Protein AF-A0A9E7HL28-F1 (afdb_monomer_lite)

Structure (mmCIF, N/CA/C/O backbone):
data_AF-A0A9E7HL28-F1
#
_entry.id   AF-A0A9E7HL28-F1
#
loop_
_atom_site.group_PDB
_atom_site.id
_atom_site.type_symbol
_atom_site.label_atom_id
_atom_site.label_alt_id
_atom_site.label_comp_id
_atom_site.label_asym_id
_atom_site.label_entity_id
_atom_site.label_seq_id
_atom_site.pdbx_PDB_ins_code
_atom_site.Cartn_x
_atom_site.Cartn_y
_atom_site.Cartn_z
_atom_site.occupancy
_atom_site.B_iso_or_equiv
_atom_site.auth_seq_id
_atom_site.auth_comp_id
_atom_site.auth_asym_id
_atom_site.auth_atom_id
_atom_site.pdbx_PDB_model_num
ATOM 1 N N . MET A 1 1 ? -55.003 10.199 4.125 1.00 39.66 1 MET A N 1
ATOM 2 C CA . MET A 1 1 ? -54.406 8.952 3.603 1.00 39.66 1 MET A CA 1
ATOM 3 C C . MET A 1 1 ? -52.916 9.010 3.860 1.00 39.66 1 MET A C 1
ATOM 5 O O . MET A 1 1 ? -52.289 10.013 3.551 1.00 39.66 1 MET A O 1
ATOM 9 N N . HIS A 1 2 ? -52.415 7.996 4.549 1.00 37.72 2 HIS A N 1
ATOM 10 C CA . HIS A 1 2 ? -51.058 7.877 5.062 1.00 37.72 2 HIS A CA 1
ATOM 11 C C . HIS A 1 2 ? -50.184 7.180 4.015 1.00 37.72 2 HIS A C 1
ATOM 13 O O . HIS A 1 2 ? -50.583 6.134 3.517 1.00 37.72 2 HIS A O 1
ATOM 19 N N . LEU A 1 3 ? -49.007 7.727 3.712 1.00 37.22 3 LEU A N 1
ATOM 20 C CA . LEU A 1 3 ? -47.888 6.947 3.184 1.00 37.22 3 LEU A CA 1
ATOM 21 C C . LEU A 1 3 ? -46.593 7.541 3.737 1.00 37.22 3 LEU A C 1
ATOM 23 O O . LEU A 1 3 ? -45.997 8.454 3.172 1.00 37.22 3 LEU A O 1
ATOM 27 N N . GLY A 1 4 ? -46.209 7.040 4.909 1.00 40.62 4 GLY A N 1
ATOM 28 C CA . GLY A 1 4 ? -44.834 7.116 5.366 1.00 40.62 4 GLY A CA 1
ATOM 29 C C . GLY A 1 4 ? -43.994 6.119 4.574 1.00 40.62 4 GLY A C 1
ATOM 30 O O . GLY A 1 4 ? -44.352 4.949 4.470 1.00 40.62 4 GLY A O 1
ATOM 31 N N . LEU A 1 5 ? -42.863 6.579 4.050 1.00 40.66 5 LEU A N 1
ATOM 32 C CA . LEU A 1 5 ? -41.719 5.714 3.805 1.00 40.66 5 LEU A CA 1
ATOM 33 C C . LEU A 1 5 ? -40.740 5.977 4.941 1.00 40.66 5 LEU A C 1
ATOM 35 O O . LEU A 1 5 ? -40.030 6.980 4.966 1.00 40.66 5 LEU A O 1
ATOM 39 N N . ALA A 1 6 ? -40.767 5.079 5.922 1.00 41.81 6 ALA A N 1
ATOM 40 C CA . ALA A 1 6 ? -39.678 4.930 6.863 1.00 41.81 6 ALA A CA 1
ATOM 41 C C . ALA A 1 6 ? -38.421 4.581 6.054 1.00 41.81 6 ALA A C 1
ATOM 43 O O . ALA A 1 6 ? -38.339 3.505 5.462 1.00 41.81 6 ALA A O 1
ATOM 44 N N . SER A 1 7 ? -37.457 5.501 6.006 1.00 49.53 7 SER A N 1
ATOM 45 C CA . SER A 1 7 ? -36.097 5.164 5.598 1.00 49.53 7 SER A CA 1
ATOM 46 C C . SER A 1 7 ? -35.522 4.280 6.698 1.00 49.53 7 SER A C 1
ATOM 48 O O . SER A 1 7 ? -35.176 4.754 7.783 1.00 49.53 7 SER A O 1
ATOM 50 N N . GLN A 1 8 ? -35.523 2.970 6.458 1.00 45.12 8 GLN A N 1
ATOM 51 C CA . GLN A 1 8 ? -34.823 2.026 7.309 1.00 45.12 8 GLN A CA 1
ATOM 52 C C . GLN A 1 8 ? -33.324 2.348 7.288 1.00 45.12 8 GLN A C 1
ATOM 54 O O . GLN A 1 8 ? -32.663 2.181 6.271 1.00 45.12 8 GLN A O 1
ATOM 59 N N . GLY A 1 9 ? -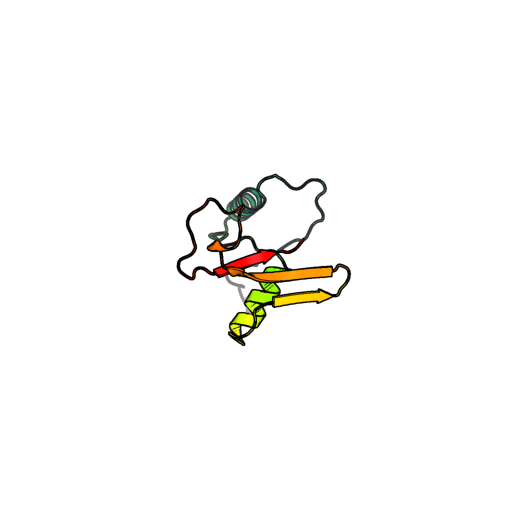32.802 2.799 8.429 1.00 51.53 9 GLY A N 1
ATOM 60 C CA . GLY A 1 9 ? -31.619 2.208 9.067 1.00 51.53 9 GLY A CA 1
ATOM 61 C C . GLY A 1 9 ? -30.310 2.086 8.278 1.00 51.53 9 GLY A C 1
ATOM 62 O O . GLY A 1 9 ? -29.476 1.276 8.663 1.00 51.53 9 GLY A O 1
ATOM 63 N N . GLY A 1 10 ? -30.091 2.845 7.205 1.00 51.06 10 GLY A N 1
ATOM 64 C CA . GLY A 1 10 ? -28.805 2.870 6.508 1.00 51.06 10 GLY A CA 1
ATOM 65 C C . GLY A 1 10 ? -27.825 3.814 7.201 1.00 51.06 10 GLY A C 1
ATOM 66 O O . GLY A 1 10 ? -27.916 5.030 7.017 1.00 51.06 10 GLY A O 1
ATOM 67 N N . SER A 1 11 ? -26.885 3.282 7.985 1.00 58.28 11 SER A N 1
ATOM 68 C CA . SER A 1 11 ? -25.771 4.055 8.549 1.00 58.28 11 SER A CA 1
ATOM 69 C C . SER A 1 11 ? -25.000 4.739 7.416 1.00 58.28 11 SER A C 1
ATOM 71 O O . SER A 1 11 ? -24.221 4.114 6.702 1.00 58.28 11 SER A O 1
ATOM 73 N N . THR A 1 12 ? -25.241 6.032 7.202 1.00 54.41 12 THR A N 1
ATOM 74 C CA . THR A 1 12 ? -24.507 6.807 6.197 1.00 54.41 12 THR A CA 1
ATOM 75 C C . THR A 1 12 ? -23.121 7.113 6.754 1.00 54.41 12 THR A C 1
ATOM 77 O O . THR A 1 12 ? -22.997 7.886 7.705 1.00 54.41 12 THR A O 1
ATOM 80 N N . LEU A 1 13 ? -22.068 6.533 6.168 1.00 62.56 13 LEU A N 1
ATOM 81 C CA . LEU A 1 13 ? -20.691 6.887 6.510 1.00 62.56 13 LEU A CA 1
ATOM 82 C C . LEU A 1 13 ? -20.399 8.306 6.004 1.00 62.56 13 LEU A C 1
ATOM 84 O O . LEU A 1 13 ? -20.147 8.529 4.820 1.00 62.56 13 LEU A O 1
ATOM 88 N N . LYS A 1 14 ? -20.442 9.288 6.905 1.00 63.03 14 LYS A N 1
ATOM 89 C CA . LYS A 1 14 ? -20.085 10.674 6.592 1.00 63.03 14 LYS A CA 1
ATOM 90 C C . LYS A 1 14 ? -18.603 10.903 6.884 1.00 63.03 14 LYS A C 1
ATOM 92 O O . LYS A 1 14 ? -18.232 11.187 8.018 1.00 63.03 14 LYS A O 1
ATOM 97 N N . ILE A 1 15 ? -17.761 10.820 5.856 1.00 70.56 15 ILE A N 1
ATOM 98 C CA . ILE A 1 15 ? -16.336 11.164 5.966 1.00 70.56 15 ILE A CA 1
ATOM 99 C C . ILE A 1 15 ? -16.203 12.692 5.926 1.00 70.56 15 ILE A C 1
ATOM 101 O O . ILE A 1 15 ? -16.504 13.320 4.911 1.00 70.56 15 ILE A O 1
ATOM 105 N N . ARG A 1 16 ? -15.774 13.310 7.033 1.00 68.62 16 ARG A N 1
ATOM 106 C CA . ARG A 1 16 ? -15.351 14.720 7.055 1.00 68.62 16 ARG A CA 1
ATOM 107 C C . ARG A 1 16 ? -13.836 14.775 6.901 1.00 68.62 16 ARG A C 1
ATOM 109 O O . ARG A 1 16 ? -13.125 14.204 7.719 1.00 68.62 16 ARG A O 1
ATOM 116 N N . ILE A 1 17 ? -13.360 15.477 5.878 1.00 69.25 17 ILE A N 1
ATOM 117 C CA . ILE A 1 17 ? -11.938 15.784 5.718 1.00 69.25 17 ILE A CA 1
ATOM 118 C C . ILE A 1 17 ? -11.687 17.116 6.423 1.00 69.25 17 ILE A C 1
ATOM 120 O O . ILE A 1 17 ? -12.266 18.136 6.051 1.00 69.25 17 ILE A O 1
ATOM 124 N N . SER A 1 18 ? -10.860 17.092 7.461 1.00 69.69 18 SER A N 1
ATOM 125 C CA . SER A 1 18 ? -10.393 18.274 8.184 1.00 69.69 18 SER A CA 1
ATOM 126 C C . SER A 1 18 ? -8.875 18.331 8.116 1.00 69.69 18 SER A C 1
ATOM 128 O O . SER A 1 18 ? -8.214 17.304 8.252 1.00 69.69 18 SER A O 1
ATOM 130 N N . TYR A 1 19 ? -8.332 19.529 7.924 1.00 75.44 19 TYR A N 1
ATOM 131 C CA . TYR A 1 19 ? -6.903 19.762 8.073 1.00 75.44 19 TYR A CA 1
ATOM 132 C C . TYR A 1 19 ? -6.536 19.692 9.562 1.00 75.44 19 TYR A C 1
ATOM 134 O O . TYR A 1 19 ? -7.239 20.264 10.397 1.00 75.44 19 TYR A O 1
ATOM 142 N N . VAL A 1 20 ? -5.476 18.954 9.885 1.00 74.31 20 VAL A N 1
ATOM 143 C CA . VAL A 1 20 ? -4.981 18.771 11.252 1.00 74.31 20 VAL A CA 1
ATOM 144 C C . VAL A 1 20 ? -3.503 19.135 11.257 1.00 74.31 20 VAL A C 1
ATOM 146 O O . VAL A 1 20 ? -2.709 18.471 10.592 1.00 74.31 20 VAL A O 1
ATOM 149 N N . ASP A 1 21 ? -3.141 20.172 12.009 1.00 72.31 21 ASP A N 1
ATOM 150 C CA . ASP A 1 21 ? -1.741 20.443 12.328 1.00 72.31 21 ASP A CA 1
ATOM 151 C C . ASP A 1 21 ? -1.245 19.397 13.333 1.00 72.31 21 ASP A C 1
ATOM 153 O O . ASP A 1 21 ? -1.899 19.151 14.346 1.00 72.31 21 ASP A O 1
ATOM 157 N N . ASN A 1 22 ? -0.078 18.806 13.059 1.00 81.62 22 ASN A N 1
ATOM 158 C CA . ASN A 1 22 ? 0.555 17.741 13.849 1.00 81.62 22 ASN A CA 1
ATOM 159 C C . ASN A 1 22 ? -0.293 16.464 13.964 1.00 81.62 22 ASN A C 1
ATOM 161 O O . ASN A 1 22 ? -1.011 16.241 14.940 1.00 81.62 22 ASN A O 1
ATOM 165 N N . LEU A 1 23 ? -0.160 15.581 12.971 1.00 82.38 23 LEU A N 1
ATOM 166 C CA . LEU A 1 23 ? -0.793 14.266 13.012 1.00 82.38 23 LEU A CA 1
ATOM 167 C C . LEU A 1 23 ? -0.292 13.432 14.207 1.00 82.38 23 LEU A C 1
ATOM 169 O O . LEU A 1 23 ? 0.890 13.503 14.558 1.00 82.38 23 LEU A O 1
ATOM 173 N N . PRO A 1 24 ? -1.168 12.611 14.817 1.00 83.38 24 PRO A N 1
ATOM 174 C CA . PRO A 1 24 ? -0.740 11.635 15.806 1.00 83.38 24 PRO A CA 1
ATOM 175 C C . PRO A 1 24 ? 0.252 10.647 15.164 1.00 83.38 24 PRO A C 1
ATOM 177 O O . PRO A 1 24 ? 0.133 10.359 13.971 1.00 83.38 24 PRO A O 1
ATOM 180 N N . PRO A 1 25 ? 1.190 10.073 15.940 1.00 86.88 25 PRO A N 1
ATOM 181 C CA . PRO A 1 25 ? 2.159 9.107 15.417 1.00 86.88 25 PRO A CA 1
ATOM 182 C C . PRO A 1 25 ? 1.523 7.883 14.741 1.00 86.88 25 PRO A C 1
ATOM 184 O O . PRO A 1 25 ? 2.117 7.312 13.832 1.00 86.88 25 PRO A O 1
ATOM 187 N N . ASP A 1 26 ? 0.315 7.496 15.168 1.00 92.19 26 ASP A N 1
ATOM 188 C CA . ASP A 1 26 ? -0.458 6.401 14.582 1.00 92.19 26 ASP A CA 1
ATOM 189 C C . ASP A 1 26 ? -1.878 6.859 14.217 1.00 92.19 26 ASP A C 1
ATOM 191 O O . ASP A 1 26 ? -2.802 6.888 15.036 1.00 92.19 26 ASP A O 1
ATOM 195 N N . VAL A 1 27 ? -2.050 7.203 12.942 1.00 90.94 27 VAL A N 1
ATOM 196 C CA . VAL A 1 27 ? -3.339 7.615 12.374 1.00 90.94 27 VAL A CA 1
ATOM 197 C C . VAL A 1 27 ? -4.345 6.463 12.262 1.00 90.94 27 VAL A C 1
ATOM 199 O O . VAL A 1 27 ? -5.548 6.721 12.228 1.00 90.94 27 VAL A O 1
ATOM 202 N N . VAL A 1 28 ? -3.894 5.202 12.221 1.00 93.06 28 VAL A N 1
ATOM 203 C CA . VAL A 1 28 ? -4.783 4.031 12.126 1.00 93.06 28 VAL A CA 1
ATOM 204 C C . VAL A 1 28 ? -5.476 3.797 13.456 1.00 93.06 28 VAL A C 1
ATOM 206 O O . VAL A 1 28 ? -6.690 3.586 13.479 1.00 93.06 28 VAL A O 1
ATOM 209 N N . THR A 1 29 ? -4.733 3.893 14.559 1.00 94.00 29 THR A N 1
ATOM 210 C CA . THR A 1 29 ? -5.305 3.797 15.907 1.00 94.00 29 THR A CA 1
ATOM 211 C C . THR A 1 29 ? -6.360 4.879 16.130 1.00 94.00 29 THR A C 1
ATOM 213 O O . THR A 1 29 ? -7.473 4.580 16.565 1.00 94.00 29 THR A O 1
ATOM 216 N N . GLU A 1 30 ? -6.069 6.130 15.771 1.00 91.69 30 GLU A N 1
ATOM 217 C CA . GLU A 1 30 ? -7.027 7.223 15.964 1.00 91.69 30 GLU A CA 1
ATOM 218 C C . GLU A 1 30 ? -8.263 7.100 15.060 1.00 91.69 30 GLU A C 1
ATOM 220 O O . GLU A 1 30 ? -9.385 7.314 15.528 1.00 91.69 30 GLU A O 1
ATOM 225 N N . LEU A 1 31 ? -8.099 6.671 13.803 1.00 90.81 31 LEU A N 1
ATOM 226 C CA . LEU A 1 31 ? -9.233 6.387 12.921 1.00 90.81 31 LEU A CA 1
ATOM 227 C C . LEU A 1 31 ? -10.091 5.228 13.450 1.00 90.81 31 LEU A C 1
ATOM 229 O O . LEU A 1 31 ? -11.316 5.337 13.462 1.00 90.81 31 LEU A O 1
ATOM 233 N N . THR A 1 32 ? -9.467 4.151 13.930 1.00 93.62 32 THR A N 1
ATOM 234 C CA . THR A 1 32 ? -10.172 2.986 14.492 1.00 93.62 32 THR A CA 1
ATOM 235 C C . THR A 1 32 ? -11.004 3.392 15.709 1.00 93.62 32 THR A C 1
ATOM 237 O O . THR A 1 32 ? -12.204 3.133 15.752 1.00 93.62 32 THR A O 1
ATOM 240 N N . ARG A 1 33 ? -10.422 4.161 16.639 1.00 92.56 33 ARG A N 1
ATOM 241 C CA . ARG A 1 33 ? -11.150 4.703 17.800 1.00 92.56 33 ARG A CA 1
ATOM 242 C C . ARG A 1 33 ? -12.302 5.618 17.387 1.00 92.56 33 ARG A C 1
ATOM 244 O O . ARG A 1 33 ? -13.335 5.659 18.055 1.00 92.56 33 ARG A O 1
ATOM 251 N N . ALA A 1 34 ? -12.133 6.399 16.320 1.00 90.44 34 ALA A N 1
ATOM 252 C CA . ALA A 1 34 ? -13.197 7.253 15.803 1.00 90.44 34 ALA A CA 1
ATOM 253 C C . ALA A 1 34 ? -14.357 6.430 15.218 1.00 90.44 34 ALA A C 1
ATOM 255 O O . ALA A 1 34 ? -15.510 6.758 15.491 1.00 90.44 34 ALA A O 1
ATOM 256 N N . ILE A 1 35 ? -14.065 5.356 14.478 1.00 91.75 35 ILE A N 1
ATOM 257 C CA . ILE A 1 35 ? -15.053 4.410 13.933 1.00 91.75 35 ILE A CA 1
ATOM 258 C C . ILE A 1 35 ? -15.845 3.740 15.067 1.00 91.75 35 ILE A C 1
ATOM 260 O O . ILE A 1 35 ? -17.076 3.774 15.052 1.00 91.75 35 ILE A O 1
ATOM 264 N N . GLU A 1 36 ? -15.157 3.228 16.092 1.00 93.62 36 GLU A N 1
ATOM 265 C CA . GLU A 1 36 ? -15.782 2.606 17.271 1.00 93.62 36 GLU A CA 1
ATOM 266 C C . GLU A 1 36 ? -16.723 3.575 18.001 1.00 93.62 36 GLU A C 1
ATOM 268 O O . GLU A 1 36 ? -17.847 3.219 18.351 1.00 93.62 36 GLU A O 1
ATOM 273 N N . LYS A 1 37 ? -16.308 4.838 18.177 1.00 93.69 37 LYS A N 1
ATOM 274 C CA . LYS A 1 37 ? -17.146 5.887 18.790 1.00 93.69 37 LYS A CA 1
ATOM 275 C C . LYS A 1 37 ? -18.412 6.199 17.991 1.00 93.69 37 LYS A C 1
ATOM 277 O O . LYS A 1 37 ? -19.370 6.702 18.571 1.00 93.69 37 LYS A O 1
ATOM 282 N N . GLN A 1 38 ? -18.419 5.941 16.682 1.00 91.38 38 GLN A N 1
ATOM 283 C CA . GLN A 1 38 ? -19.614 6.071 15.843 1.00 91.38 38 GLN A CA 1
ATOM 284 C C . GLN A 1 38 ? -20.500 4.813 15.872 1.00 91.38 38 GLN A C 1
ATOM 286 O O . GLN A 1 38 ? -21.544 4.803 15.223 1.00 91.38 3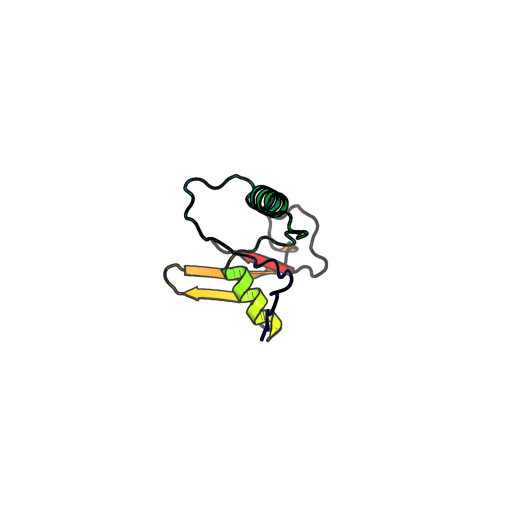8 GLN A O 1
ATOM 291 N N . GLY A 1 39 ? -20.113 3.763 16.608 1.00 92.38 39 GLY A N 1
ATOM 292 C CA . GLY A 1 39 ? -20.850 2.500 16.672 1.00 92.38 39 GLY A CA 1
ATOM 293 C C . GLY A 1 39 ? -20.819 1.714 15.359 1.00 92.38 39 GLY A C 1
ATOM 294 O O . GLY A 1 39 ? -21.746 0.958 15.079 1.00 92.38 39 GLY A O 1
ATOM 295 N N . LEU A 1 40 ? -19.793 1.930 14.531 1.00 90.69 40 LEU A N 1
ATOM 296 C CA . LEU A 1 40 ? -19.625 1.239 13.256 1.00 90.69 40 LEU A CA 1
ATOM 297 C C . LEU A 1 40 ? -18.774 -0.020 13.446 1.00 90.69 40 LEU A C 1
ATOM 299 O O . LEU A 1 40 ? -17.656 0.055 13.949 1.00 90.69 40 LEU A O 1
ATOM 303 N N . ASP A 1 41 ? -19.289 -1.160 12.987 1.00 92.56 41 ASP A N 1
ATOM 304 C CA . ASP A 1 41 ? -18.537 -2.414 12.901 1.00 92.56 41 ASP A CA 1
ATOM 305 C C . ASP A 1 41 ? -17.689 -2.418 11.617 1.00 92.56 41 ASP A C 1
ATOM 307 O O . ASP A 1 41 ? -18.127 -2.856 10.551 1.00 92.56 41 ASP A O 1
ATOM 311 N N . MET A 1 42 ? -16.505 -1.800 11.684 1.00 92.62 42 MET A N 1
ATOM 312 C CA . MET A 1 42 ? -15.593 -1.651 10.548 1.00 92.62 42 MET A CA 1
ATOM 313 C C . MET A 1 42 ? -14.133 -1.752 10.996 1.00 92.62 42 MET A C 1
ATOM 315 O O . MET A 1 42 ? -13.738 -1.171 12.003 1.00 92.62 42 MET A O 1
ATOM 319 N N . GLN A 1 43 ? -13.309 -2.442 10.204 1.00 93.56 43 GLN A N 1
ATOM 320 C CA . GLN A 1 43 ? -11.873 -2.592 10.442 1.00 93.56 43 GLN A CA 1
ATOM 321 C C . GLN A 1 43 ? -11.058 -1.803 9.411 1.00 93.56 43 GLN A C 1
ATOM 323 O O . GLN A 1 43 ? -11.342 -1.846 8.212 1.00 93.56 43 GLN A O 1
ATOM 328 N N . VAL A 1 44 ? -9.995 -1.131 9.863 1.00 92.75 44 VAL A N 1
ATOM 329 C CA . VAL A 1 44 ? -8.983 -0.552 8.970 1.00 92.75 44 VAL A CA 1
ATOM 330 C C . VAL A 1 44 ? -8.004 -1.652 8.554 1.00 92.75 44 VAL A C 1
ATOM 332 O O . VAL A 1 44 ? -7.169 -2.080 9.344 1.00 92.75 44 VAL A O 1
ATOM 335 N N . SER A 1 45 ? -8.107 -2.123 7.311 1.00 94.25 45 SER A N 1
ATOM 336 C CA . SER A 1 45 ? -7.273 -3.218 6.793 1.00 94.25 45 SER A CA 1
ATOM 337 C C . SER A 1 45 ? -5.949 -2.757 6.178 1.00 94.25 45 SER A C 1
ATOM 339 O O . SER A 1 45 ? -5.013 -3.546 6.066 1.00 94.25 45 SER A O 1
ATOM 341 N N . ALA A 1 46 ? -5.872 -1.501 5.735 1.00 92.75 46 ALA A N 1
ATOM 342 C CA . ALA A 1 46 ? -4.688 -0.936 5.104 1.00 92.75 46 ALA A CA 1
ATOM 343 C C . ALA A 1 46 ? -4.652 0.589 5.254 1.00 92.75 46 ALA A C 1
ATOM 345 O O . ALA A 1 46 ? -5.668 1.265 5.090 1.00 92.75 46 ALA A O 1
ATOM 346 N N . LEU A 1 47 ? -3.455 1.125 5.491 1.00 93.31 47 LEU A N 1
ATOM 347 C CA . LEU A 1 47 ? -3.144 2.543 5.337 1.00 93.31 47 LEU A CA 1
ATOM 348 C C . LEU A 1 47 ? -2.291 2.699 4.080 1.00 93.31 47 LEU A C 1
ATOM 350 O O . LEU A 1 47 ? -1.240 2.072 3.964 1.00 93.31 47 LEU A O 1
ATOM 354 N N . VAL A 1 48 ? -2.753 3.509 3.128 1.00 93.81 48 VAL A N 1
ATOM 355 C CA . VAL A 1 48 ? -2.152 3.567 1.792 1.00 93.81 48 VAL A CA 1
ATOM 356 C C . VAL A 1 48 ? -1.909 5.013 1.379 1.00 93.81 48 VAL A C 1
ATOM 358 O O . VAL A 1 48 ? -2.804 5.852 1.473 1.00 93.81 48 VAL A O 1
ATOM 361 N N . ASN A 1 49 ? -0.706 5.297 0.880 1.00 94.62 49 ASN A N 1
ATOM 362 C CA . ASN A 1 49 ? -0.396 6.568 0.233 1.00 94.62 49 ASN A CA 1
ATOM 363 C C . ASN A 1 49 ? -1.187 6.708 -1.086 1.00 94.62 49 ASN A C 1
ATOM 365 O O . ASN A 1 49 ? -1.414 5.730 -1.800 1.00 94.62 49 ASN A O 1
ATOM 369 N N . TYR A 1 50 ? -1.591 7.933 -1.427 1.00 93.94 50 TYR A N 1
ATOM 370 C CA . TYR A 1 50 ? -2.376 8.228 -2.632 1.00 93.94 50 TYR A CA 1
ATOM 371 C C . TYR A 1 50 ? -1.712 7.752 -3.943 1.00 93.94 50 TYR A C 1
ATOM 373 O O . TYR A 1 50 ? -2.384 7.218 -4.830 1.00 93.94 50 TYR A O 1
ATOM 381 N N . THR A 1 51 ? -0.392 7.876 -4.054 1.00 97.00 51 THR A N 1
ATOM 382 C CA . THR A 1 51 ? 0.393 7.401 -5.197 1.00 97.00 51 THR A CA 1
ATOM 383 C C . THR A 1 51 ? 0.377 5.873 -5.268 1.00 97.00 51 THR A C 1
ATOM 385 O O . THR A 1 51 ? 0.047 5.317 -6.310 1.00 97.00 51 THR A O 1
ATOM 388 N N . ILE A 1 52 ? 0.589 5.167 -4.148 1.00 97.25 52 ILE A N 1
ATOM 389 C CA . ILE A 1 52 ? 0.470 3.693 -4.095 1.00 97.25 52 ILE A CA 1
ATOM 390 C C . ILE A 1 52 ? -0.957 3.246 -4.459 1.00 97.25 52 ILE A C 1
ATOM 392 O O . ILE A 1 52 ? -1.128 2.290 -5.213 1.00 97.25 52 ILE A O 1
ATOM 396 N N . ARG A 1 53 ? -1.994 3.963 -4.001 1.00 96.69 53 ARG A N 1
ATOM 397 C CA . ARG A 1 53 ? -3.386 3.687 -4.397 1.00 96.69 53 ARG A CA 1
ATOM 398 C C . ARG A 1 53 ? -3.568 3.775 -5.915 1.00 96.69 53 ARG A C 1
ATOM 400 O O . ARG A 1 53 ? -4.279 2.950 -6.480 1.00 96.69 53 ARG A O 1
ATOM 407 N N . THR A 1 54 ? -2.941 4.751 -6.566 1.00 97.25 54 THR A N 1
ATOM 408 C CA . THR A 1 54 ? -3.012 4.911 -8.027 1.00 97.25 54 THR A CA 1
ATOM 409 C C . THR A 1 54 ? -2.327 3.746 -8.742 1.00 97.25 54 THR A C 1
ATOM 411 O O . THR A 1 54 ? -2.899 3.189 -9.676 1.00 97.25 54 THR A O 1
ATOM 414 N N . LEU A 1 55 ? -1.169 3.300 -8.241 1.00 97.62 55 LEU A N 1
ATOM 415 C CA . LEU A 1 55 ? -0.474 2.115 -8.753 1.00 97.62 55 LEU A CA 1
ATOM 416 C C . LEU A 1 55 ? -1.332 0.853 -8.614 1.00 97.62 55 LEU A C 1
ATOM 418 O O . LEU A 1 55 ? -1.485 0.105 -9.575 1.00 97.62 55 LEU A O 1
ATOM 422 N N . ALA A 1 56 ? -1.922 0.632 -7.437 1.00 96.50 56 ALA A N 1
ATOM 423 C CA . ALA A 1 56 ? -2.805 -0.506 -7.190 1.00 96.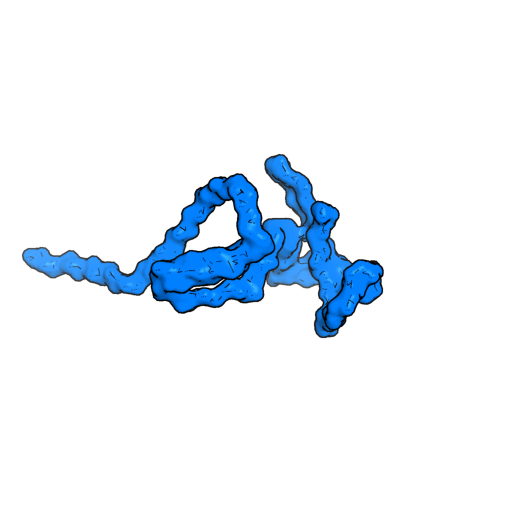50 56 ALA A CA 1
ATOM 424 C C . ALA A 1 56 ? -4.035 -0.474 -8.107 1.00 96.50 56 ALA A C 1
ATOM 426 O O . ALA A 1 56 ? -4.396 -1.494 -8.685 1.00 96.50 56 ALA A O 1
ATOM 427 N N . GLY A 1 57 ? -4.637 0.707 -8.289 1.00 96.44 57 GLY A N 1
ATOM 428 C CA . GLY A 1 57 ? -5.739 0.910 -9.225 1.00 96.44 57 GLY A CA 1
ATOM 429 C C . GLY A 1 57 ? -5.356 0.558 -10.663 1.00 96.44 57 GLY A C 1
ATOM 430 O O . GLY A 1 57 ? -6.120 -0.132 -11.325 1.00 96.44 57 GLY A O 1
ATOM 431 N N . GLY A 1 58 ? -4.167 0.963 -11.121 1.00 97.31 58 GLY A N 1
ATOM 432 C CA . GLY A 1 58 ? -3.635 0.566 -12.428 1.00 97.31 58 GLY A CA 1
ATOM 433 C C . GLY A 1 58 ? -3.454 -0.949 -12.544 1.00 97.31 58 GLY A C 1
ATOM 434 O O . GLY A 1 58 ? -3.981 -1.553 -13.474 1.00 97.31 58 GLY A O 1
ATOM 435 N N . ARG A 1 59 ? -2.814 -1.575 -11.545 1.00 96.38 59 ARG A N 1
ATOM 436 C CA . ARG A 1 59 ? -2.604 -3.032 -11.492 1.00 96.38 59 ARG A CA 1
ATOM 437 C C . ARG A 1 59 ? -3.893 -3.854 -11.445 1.00 96.38 59 ARG A C 1
ATOM 439 O O . ARG A 1 59 ? -3.898 -4.985 -11.914 1.00 96.38 59 ARG A O 1
ATOM 446 N N . CYS A 1 60 ? -4.993 -3.308 -10.922 1.00 95.75 60 CYS A N 1
ATOM 447 C CA . CYS A 1 60 ? -6.294 -3.981 -10.979 1.00 95.75 60 CYS A CA 1
ATOM 448 C C . CYS A 1 60 ? -6.821 -4.164 -12.412 1.00 95.75 60 CYS A C 1
ATOM 450 O O . CYS A 1 60 ? -7.631 -5.063 -12.629 1.00 95.75 60 CYS A O 1
ATOM 452 N N . TYR A 1 61 ? -6.394 -3.330 -13.364 1.00 96.75 61 TYR A N 1
ATOM 453 C CA . TYR A 1 61 ? -6.810 -3.412 -14.768 1.00 96.75 61 TYR A CA 1
ATOM 454 C C . TYR A 1 61 ? -5.721 -3.978 -15.681 1.00 96.75 61 TYR A C 1
ATOM 456 O O . TYR A 1 61 ? -6.043 -4.659 -16.651 1.00 96.75 61 TYR A O 1
ATOM 464 N N . ASP A 1 62 ? -4.454 -3.706 -15.372 1.00 97.75 62 ASP A N 1
ATOM 465 C CA . ASP A 1 62 ? -3.304 -4.111 -16.170 1.00 97.75 62 ASP A CA 1
ATOM 466 C C . ASP A 1 62 ? -2.147 -4.553 -15.260 1.00 97.75 62 ASP A C 1
ATOM 468 O O . ASP A 1 62 ? -1.538 -3.747 -14.554 1.00 97.75 62 ASP A O 1
ATOM 472 N N . ASN A 1 63 ? -1.836 -5.852 -15.284 1.00 95.31 63 ASN A N 1
ATOM 473 C CA . ASN A 1 63 ? -0.789 -6.441 -14.447 1.00 95.31 63 ASN A CA 1
ATOM 474 C C . ASN A 1 63 ? 0.626 -5.947 -14.804 1.00 95.31 63 ASN A C 1
ATOM 476 O O . ASN A 1 63 ? 1.524 -6.069 -13.966 1.00 95.31 63 ASN A O 1
ATOM 480 N N . ASP A 1 64 ? 0.823 -5.357 -15.988 1.00 97.00 64 ASP A N 1
ATOM 481 C CA . ASP A 1 64 ? 2.118 -4.835 -16.439 1.00 97.00 64 ASP A CA 1
ATOM 482 C C . ASP A 1 64 ? 2.425 -3.438 -15.863 1.00 97.00 64 ASP A C 1
ATOM 484 O O . ASP A 1 64 ? 3.524 -2.901 -16.029 1.00 97.00 64 ASP A O 1
ATOM 488 N N . VAL A 1 65 ? 1.491 -2.844 -15.111 1.00 97.88 65 VAL A N 1
ATOM 489 C CA . VAL A 1 65 ? 1.730 -1.600 -14.370 1.00 97.88 65 VAL A CA 1
ATOM 490 C C . VAL A 1 65 ? 2.760 -1.842 -13.261 1.00 97.88 65 VAL A C 1
ATOM 492 O O . VAL A 1 65 ? 2.507 -2.548 -12.286 1.00 97.88 65 VAL A O 1
ATOM 495 N N . VAL A 1 66 ? 3.927 -1.204 -13.378 1.00 97.12 66 VAL A N 1
ATOM 496 C CA . VAL A 1 66 ? 5.042 -1.314 -12.410 1.00 97.12 66 VAL A CA 1
ATOM 497 C C . VAL A 1 66 ? 5.393 -0.001 -11.715 1.00 97.12 66 VAL A C 1
ATOM 499 O O . VAL A 1 66 ? 6.172 0.012 -10.763 1.00 97.12 66 VAL A O 1
ATOM 502 N N . SER A 1 67 ? 4.844 1.118 -12.181 1.00 97.75 67 SER A N 1
ATOM 503 C CA . SER A 1 67 ? 5.129 2.442 -11.640 1.00 97.75 67 SER A CA 1
ATOM 504 C C . SER A 1 67 ? 3.963 3.386 -11.890 1.00 97.75 67 SER A C 1
ATOM 506 O O . SER A 1 67 ? 3.190 3.204 -12.828 1.00 97.75 67 SER A O 1
ATOM 508 N N . THR A 1 68 ? 3.852 4.413 -11.060 1.00 98.12 68 THR A N 1
ATOM 509 C CA . THR A 1 68 ? 2.921 5.516 -11.257 1.00 98.12 68 THR A CA 1
ATOM 510 C C . THR A 1 68 ? 3.574 6.823 -10.848 1.00 98.12 68 THR A C 1
ATOM 512 O O . THR A 1 68 ? 4.378 6.871 -9.916 1.00 98.12 68 THR A O 1
ATOM 515 N N . VAL A 1 69 ? 3.175 7.898 -11.518 1.00 97.75 69 VAL A N 1
ATOM 516 C CA . VAL A 1 69 ? 3.581 9.264 -11.197 1.00 97.75 69 VAL A CA 1
ATOM 517 C C . VAL A 1 69 ? 2.324 10.111 -11.090 1.00 97.75 69 VAL A C 1
ATOM 519 O O . VAL A 1 69 ? 1.445 10.041 -11.946 1.00 97.75 69 VAL A O 1
ATOM 522 N N . ILE A 1 70 ? 2.233 10.901 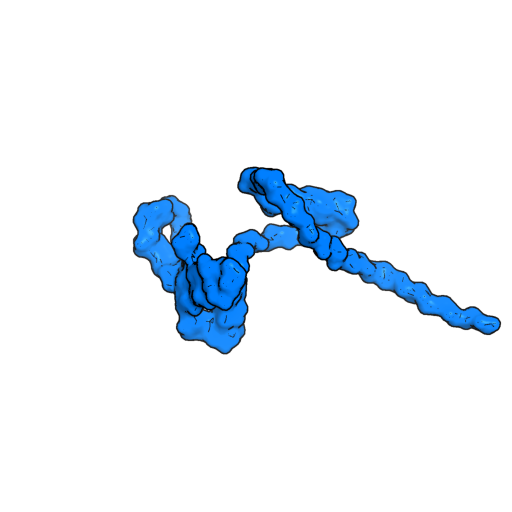-10.028 1.00 97.31 70 ILE A N 1
ATOM 523 C CA . ILE A 1 70 ? 1.201 11.920 -9.866 1.00 97.31 70 ILE A CA 1
ATOM 524 C C . ILE A 1 70 ? 1.798 13.260 -10.266 1.00 97.31 70 ILE A C 1
ATOM 526 O O . ILE A 1 70 ? 2.828 13.655 -9.731 1.00 97.31 70 ILE A O 1
ATOM 530 N N . LEU A 1 71 ? 1.120 13.957 -11.176 1.00 96.81 71 LEU A N 1
ATOM 531 C CA . LEU A 1 71 ? 1.433 15.322 -11.591 1.00 96.81 71 LEU A CA 1
ATOM 532 C C . LEU A 1 71 ? 0.186 16.183 -11.373 1.00 96.81 71 LEU A C 1
ATOM 534 O O . LEU A 1 71 ? -0.728 16.194 -12.195 1.00 96.81 71 LEU A O 1
ATOM 538 N N . GLY A 1 72 ? 0.119 16.859 -10.231 1.00 94.88 72 GLY A N 1
ATOM 539 C CA . GLY A 1 72 ? -0.993 17.736 -9.869 1.00 94.88 72 GLY A CA 1
ATOM 540 C C . GLY A 1 72 ? -0.504 18.901 -9.020 1.00 94.88 72 GLY A C 1
ATOM 541 O O . GLY A 1 72 ? 0.577 19.432 -9.254 1.00 94.88 72 GLY A O 1
ATOM 542 N N . THR A 1 73 ? -1.274 19.283 -7.999 1.00 93.88 73 THR A N 1
ATOM 543 C CA . THR A 1 73 ? -0.839 20.303 -7.026 1.00 93.88 73 THR A CA 1
ATOM 544 C C . THR A 1 73 ? 0.484 19.928 -6.346 1.00 93.88 73 THR A C 1
ATOM 546 O O . THR A 1 73 ? 1.282 20.805 -6.036 1.00 93.88 73 THR A O 1
ATOM 549 N N . GLY A 1 74 ? 0.723 18.629 -6.149 1.00 93.12 74 GLY A N 1
ATOM 550 C CA . GLY A 1 74 ? 2.018 18.066 -5.775 1.00 93.12 74 GLY A CA 1
ATOM 551 C C . GLY A 1 74 ? 2.503 17.050 -6.811 1.00 93.12 74 GLY A C 1
ATOM 552 O O . GLY A 1 74 ? 1.760 16.668 -7.720 1.00 93.12 74 GLY A O 1
ATOM 553 N N . THR A 1 75 ? 3.748 16.602 -6.654 1.00 96.25 75 THR A N 1
ATOM 554 C CA . THR A 1 75 ? 4.345 15.527 -7.460 1.00 96.25 75 THR A CA 1
ATOM 555 C C . THR A 1 75 ? 4.865 14.427 -6.548 1.00 96.25 75 THR A C 1
ATOM 557 O O . THR A 1 75 ? 5.535 14.717 -5.563 1.00 96.25 75 THR A O 1
ATOM 560 N N . ASN A 1 76 ? 4.553 13.174 -6.871 1.00 97.38 76 ASN A N 1
ATOM 561 C CA . ASN A 1 76 ? 5.069 11.995 -6.174 1.00 97.38 76 ASN A CA 1
ATOM 562 C C . ASN A 1 76 ? 5.088 10.801 -7.152 1.00 97.38 76 ASN A C 1
ATOM 564 O O . ASN A 1 76 ? 4.419 10.828 -8.189 1.00 97.38 76 ASN A O 1
ATOM 568 N N . ALA A 1 77 ? 5.854 9.762 -6.840 1.00 97.88 77 ALA A N 1
ATOM 569 C CA . ALA A 1 77 ? 5.940 8.524 -7.594 1.00 97.88 77 ALA A CA 1
ATOM 570 C C . ALA A 1 77 ? 5.907 7.301 -6.665 1.00 97.88 77 ALA A C 1
ATOM 572 O O . ALA A 1 77 ? 6.344 7.347 -5.515 1.00 97.88 77 ALA A O 1
ATOM 573 N N . ALA A 1 78 ? 5.392 6.191 -7.183 1.00 98.12 78 ALA A N 1
ATOM 574 C CA . ALA A 1 78 ? 5.500 4.892 -6.537 1.00 98.12 78 ALA A CA 1
ATOM 575 C C . ALA A 1 78 ? 5.861 3.837 -7.573 1.00 98.12 78 ALA A C 1
ATOM 577 O O . ALA A 1 78 ? 5.388 3.906 -8.706 1.00 98.12 78 ALA A O 1
ATOM 578 N N . ASN A 1 79 ? 6.680 2.863 -7.188 1.00 97.38 79 ASN A N 1
ATOM 579 C CA . ASN A 1 79 ? 7.089 1.768 -8.061 1.00 97.38 79 ASN A CA 1
ATOM 580 C C . ASN A 1 79 ? 7.037 0.416 -7.347 1.00 97.38 79 ASN A C 1
ATOM 582 O O . ASN A 1 79 ? 6.976 0.337 -6.120 1.00 97.38 79 ASN A O 1
ATOM 586 N N . VAL A 1 80 ? 7.031 -0.654 -8.137 1.00 97.06 80 VAL A N 1
ATOM 587 C CA . VAL A 1 80 ? 7.177 -2.024 -7.652 1.00 97.06 80 VAL A CA 1
ATOM 588 C C . VAL A 1 80 ? 8.639 -2.417 -7.791 1.00 97.06 80 VAL A C 1
ATOM 590 O O . VAL A 1 80 ? 9.186 -2.442 -8.890 1.00 97.06 80 VAL A O 1
ATOM 593 N N . GLY A 1 81 ? 9.277 -2.703 -6.663 1.00 93.69 81 GLY A N 1
ATOM 594 C CA . GLY A 1 81 ? 10.642 -3.202 -6.598 1.00 93.69 81 GLY A CA 1
ATOM 595 C C . GLY A 1 81 ? 10.696 -4.590 -5.977 1.00 93.69 81 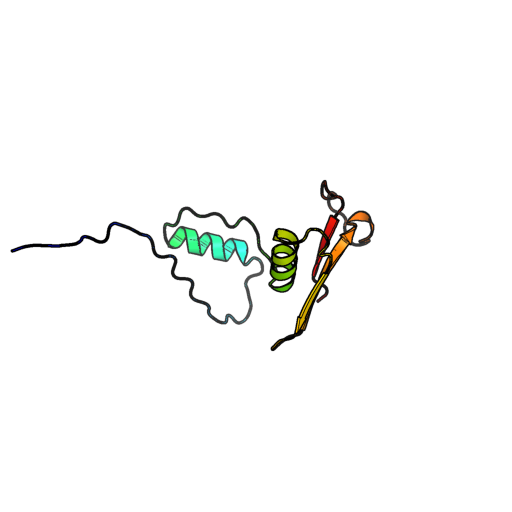GLY A C 1
ATOM 596 O O . GLY A 1 81 ? 9.714 -5.105 -5.441 1.00 93.69 81 GLY A O 1
ATOM 597 N N . HIS A 1 82 ? 11.876 -5.195 -5.999 1.00 95.88 82 HIS A N 1
ATOM 598 C CA . HIS A 1 82 ? 12.100 -6.434 -5.274 1.00 95.88 82 HIS A CA 1
ATOM 599 C C . HIS A 1 82 ? 12.473 -6.147 -3.821 1.00 95.88 82 HIS A C 1
ATOM 601 O O . HIS A 1 82 ? 13.427 -5.420 -3.553 1.00 95.88 82 HIS A O 1
ATOM 607 N N . ALA A 1 83 ? 11.766 -6.767 -2.876 1.00 94.88 83 ALA A N 1
ATOM 608 C CA . ALA A 1 83 ? 11.990 -6.565 -1.446 1.00 94.88 83 ALA A CA 1
ATOM 609 C C . ALA A 1 83 ? 13.433 -6.906 -1.021 1.00 94.88 83 ALA A C 1
ATOM 611 O O . ALA A 1 83 ? 14.008 -6.216 -0.186 1.00 94.88 83 ALA A O 1
ATOM 612 N N . HIS A 1 84 ? 14.051 -7.918 -1.646 1.00 94.88 84 HIS A N 1
ATOM 613 C CA . HIS A 1 84 ? 15.443 -8.304 -1.376 1.00 94.88 84 HIS A CA 1
ATOM 614 C C . HIS A 1 84 ? 16.473 -7.258 -1.837 1.00 94.88 84 HIS A C 1
ATOM 616 O O . HIS A 1 84 ? 17.605 -7.266 -1.363 1.00 94.88 84 HIS A O 1
ATOM 622 N N . ALA A 1 85 ? 16.099 -6.369 -2.762 1.00 95.56 85 ALA A N 1
ATOM 623 C CA . ALA A 1 85 ? 16.967 -5.321 -3.288 1.00 95.56 85 ALA A CA 1
ATOM 624 C C . ALA A 1 85 ? 16.914 -4.029 -2.451 1.00 95.56 85 ALA A C 1
ATOM 626 O O . ALA A 1 85 ? 17.526 -3.037 -2.835 1.00 95.56 85 ALA A O 1
ATOM 627 N N . ILE A 1 86 ? 16.191 -4.019 -1.321 1.00 95.94 86 ILE A N 1
ATOM 628 C CA . ILE A 1 86 ? 16.068 -2.871 -0.414 1.00 95.94 86 ILE A CA 1
ATOM 629 C C . ILE A 1 86 ? 16.989 -3.104 0.798 1.00 95.94 86 ILE A C 1
ATOM 631 O O . ILE A 1 86 ? 16.589 -3.805 1.726 1.00 95.94 86 ILE A O 1
ATOM 635 N N . PRO A 1 87 ? 18.194 -2.499 0.871 1.00 95.56 87 PRO A N 1
ATOM 636 C CA . PRO A 1 87 ? 19.171 -2.829 1.919 1.00 95.56 87 PRO A CA 1
ATOM 637 C C . PRO A 1 87 ? 18.702 -2.505 3.343 1.00 95.56 87 PRO A C 1
ATOM 639 O O . PRO A 1 87 ? 19.120 -3.151 4.298 1.00 95.56 87 PRO A O 1
ATOM 642 N N . LYS A 1 88 ? 17.819 -1.508 3.484 1.00 95.50 88 LYS A N 1
ATOM 643 C CA . LYS A 1 88 ? 17.217 -1.097 4.763 1.00 95.50 88 LYS A CA 1
ATOM 644 C C . LYS A 1 88 ? 16.047 -1.982 5.213 1.00 95.50 88 LYS A C 1
ATOM 646 O O . LYS A 1 88 ? 15.481 -1.749 6.278 1.00 95.50 88 LYS A O 1
ATOM 651 N N . TRP A 1 89 ? 15.619 -2.940 4.389 1.00 93.19 89 TRP A N 1
ATOM 652 C CA . TRP A 1 89 ? 14.527 -3.842 4.730 1.00 93.19 89 TRP A CA 1
ATOM 653 C C . TRP A 1 89 ? 15.064 -5.024 5.538 1.00 93.19 89 TRP A C 1
ATOM 655 O O . TRP A 1 89 ? 15.766 -5.884 5.014 1.00 93.19 89 TRP A O 1
ATOM 665 N N . HIS A 1 90 ? 14.722 -5.070 6.824 1.00 91.62 90 HIS A N 1
ATOM 666 C CA . HIS A 1 90 ? 15.177 -6.121 7.746 1.00 91.62 90 HIS A CA 1
ATOM 667 C C . HIS A 1 90 ? 14.047 -7.055 8.209 1.00 91.62 90 HIS A C 1
ATOM 669 O O . HIS A 1 90 ? 14.268 -7.938 9.034 1.00 91.62 90 HIS A O 1
ATOM 675 N N . SER A 1 91 ? 12.829 -6.863 7.699 1.00 92.00 91 SER A N 1
ATOM 676 C CA . SER A 1 91 ? 11.661 -7.681 8.035 1.00 92.00 91 SER A CA 1
ATOM 677 C C . SER A 1 91 ? 11.516 -8.884 7.100 1.00 92.00 91 SER A C 1
ATOM 679 O O . SER A 1 91 ? 12.221 -9.008 6.098 1.00 92.00 91 SER A O 1
ATOM 681 N N . LEU A 1 92 ? 10.568 -9.773 7.413 1.00 92.50 92 LEU A N 1
ATOM 682 C CA . LEU A 1 92 ? 10.237 -10.909 6.552 1.00 92.50 92 LEU A CA 1
ATOM 683 C C . LEU A 1 92 ? 9.904 -10.440 5.130 1.00 92.50 92 LEU A C 1
ATOM 685 O O . LEU A 1 92 ? 9.228 -9.428 4.932 1.00 92.50 92 LEU A O 1
ATOM 689 N N . LEU A 1 93 ? 10.393 -11.186 4.141 1.00 93.12 93 LEU A N 1
ATOM 690 C CA . LEU A 1 93 ? 10.103 -10.902 2.743 1.00 93.12 93 LEU A CA 1
ATOM 691 C C . LEU A 1 93 ? 8.639 -11.256 2.429 1.00 93.12 93 LEU A C 1
ATOM 693 O O . LEU A 1 93 ? 8.161 -12.312 2.857 1.00 93.12 93 LEU A O 1
ATOM 697 N N . PRO A 1 94 ? 7.923 -10.412 1.664 1.00 93.69 94 PRO A N 1
ATOM 698 C CA . PRO A 1 94 ? 6.612 -10.762 1.133 1.00 93.69 94 PRO A CA 1
ATOM 699 C C . PRO A 1 94 ? 6.676 -12.050 0.305 1.00 93.69 94 PRO A C 1
ATOM 701 O O . PRO A 1 94 ? 7.670 -12.303 -0.373 1.00 93.69 94 PRO A O 1
ATOM 704 N N . LYS A 1 95 ? 5.592 -12.839 0.294 1.00 95.44 95 LYS A N 1
ATOM 705 C CA . LYS A 1 95 ? 5.524 -14.098 -0.477 1.00 95.44 95 LYS A CA 1
ATOM 706 C C . LYS A 1 95 ? 5.794 -13.908 -1.975 1.00 95.44 95 LYS A C 1
ATOM 708 O O . LYS A 1 95 ? 6.359 -14.797 -2.596 1.00 95.44 95 LYS A O 1
ATOM 713 N N . SER A 1 96 ? 5.395 -12.769 -2.543 1.00 94.31 96 SER A N 1
ATOM 714 C CA . SER A 1 96 ? 5.655 -12.420 -3.946 1.00 94.31 96 SER A CA 1
ATOM 715 C C . SER A 1 96 ? 7.103 -11.994 -4.210 1.00 94.31 96 SER A C 1
ATOM 717 O O . SER A 1 96 ? 7.511 -11.908 -5.361 1.00 94.31 96 SER A O 1
ATOM 719 N N . GLY A 1 97 ? 7.869 -11.658 -3.167 1.00 95.12 97 GLY A N 1
ATOM 720 C CA . GLY A 1 97 ? 9.161 -10.981 -3.290 1.00 95.12 97 GLY A CA 1
ATOM 721 C C . GLY A 1 97 ? 9.069 -9.530 -3.784 1.00 95.12 97 GLY A C 1
ATOM 722 O O . GLY A 1 97 ? 10.097 -8.857 -3.856 1.00 95.12 97 GLY A O 1
ATOM 723 N N . GLU A 1 98 ? 7.870 -9.036 -4.099 1.00 95.31 98 GLU A N 1
ATOM 724 C CA . GLU A 1 98 ? 7.615 -7.659 -4.527 1.00 95.31 98 GLU A CA 1
ATOM 725 C C . GLU A 1 98 ? 7.357 -6.742 -3.324 1.00 95.31 98 GLU A C 1
ATOM 727 O O . GLU A 1 98 ? 6.764 -7.147 -2.323 1.00 95.31 98 GLU A O 1
ATOM 732 N N . MET A 1 99 ? 7.766 -5.484 -3.451 1.00 96.00 99 MET A N 1
ATOM 733 C CA . MET A 1 99 ? 7.481 -4.396 -2.521 1.00 96.00 99 MET A CA 1
ATOM 734 C C . MET A 1 99 ? 7.046 -3.169 -3.317 1.00 96.00 99 MET A C 1
ATOM 736 O O . MET A 1 99 ? 7.725 -2.784 -4.267 1.00 96.00 99 MET A O 1
ATOM 740 N N . VAL A 1 100 ? 5.953 -2.524 -2.907 1.00 96.50 100 VAL A N 1
ATOM 741 C CA . VAL A 1 100 ? 5.583 -1.211 -3.451 1.00 96.50 100 VAL A CA 1
ATOM 742 C C . VAL A 1 100 ? 6.284 -0.130 -2.637 1.00 96.50 100 VAL A C 1
ATOM 744 O O . VAL A 1 100 ? 6.164 -0.095 -1.414 1.00 96.50 100 VAL A O 1
ATOM 747 N N . ILE A 1 101 ? 7.014 0.752 -3.310 1.00 96.69 101 ILE A N 1
ATOM 748 C CA . ILE A 1 101 ? 7.830 1.794 -2.690 1.00 96.69 101 ILE A CA 1
ATOM 749 C C . ILE A 1 101 ? 7.215 3.152 -3.029 1.00 96.69 101 ILE A C 1
ATOM 751 O O . ILE A 1 101 ? 7.043 3.476 -4.201 1.00 96.69 101 ILE A O 1
ATOM 755 N N . ASN A 1 102 ? 6.898 3.946 -2.005 1.00 97.00 102 ASN A N 1
ATOM 756 C CA . ASN A 1 102 ? 6.671 5.388 -2.145 1.00 97.00 102 ASN A CA 1
ATOM 757 C C . ASN A 1 102 ? 8.037 6.084 -2.226 1.00 97.00 102 ASN A C 1
ATOM 759 O O . ASN A 1 102 ? 8.894 5.798 -1.391 1.00 97.00 102 ASN A O 1
ATOM 763 N N . VAL A 1 103 ? 8.247 6.935 -3.232 1.00 94.38 103 VAL A N 1
ATOM 764 C CA . VAL A 1 103 ? 9.577 7.496 -3.548 1.00 94.38 103 VAL A CA 1
ATOM 765 C C . VAL A 1 103 ? 9.919 8.752 -2.742 1.00 94.38 103 VAL A C 1
ATOM 767 O O . VAL A 1 103 ? 11.102 9.054 -2.608 1.00 94.38 103 VAL A O 1
ATOM 770 N N . GLU A 1 104 ? 8.907 9.459 -2.231 1.00 88.06 104 GLU A N 1
ATOM 771 C CA . GLU A 1 104 ? 9.064 10.655 -1.380 1.00 88.06 104 GLU A CA 1
ATOM 772 C C . GLU A 1 104 ? 10.048 10.471 -0.213 1.00 88.06 104 GLU A C 1
ATOM 774 O O . GLU A 1 104 ? 9.986 9.418 0.470 1.00 88.06 104 GLU A O 1
#

Radius of gyration: 19.76 Å; chains: 1; bounding box: 7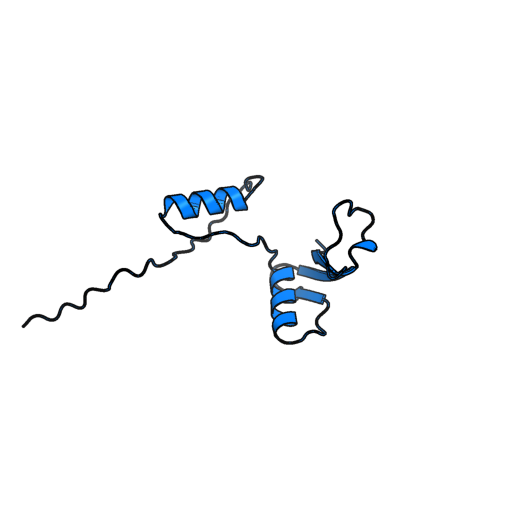4×34×35 Å

InterPro domains:
  IPR001312 Hexokinase [PTHR19443] (26-104)
  IPR022673 Hexokinase, C-terminal [PF03727] (69-104)
  IPR043129 ATPase, nucleotide binding domain [SSF53067] (68-104)

Sequence (104 aa):
MHLGLASQGGSTLKIRISYVDNLPPDVVTELTRAIEKQGLDMQVSALVNYTIRTLAGGRCYDNDVVSTVILGTGTNAANVGHAHAIPKWHSLLPKSGEMVINVE

Foldseek 3Di:
DDDDDDPPDDPDPDDDDDDDDDDDPDPQVVVVVVCVVSVHPDHDPDDDDPQVVVQVVVCVPPVPRFKGWDDDPDTWMKGKDFLVPDPPRPDDQDPVSIDIDTPD

pLDDT: mean 86.49, std 16.76, range [37.22, 98.12]

Secondary structure (DSSP, 8-state):
--------------------SS--S-HHHHHHHHHHHTT----------HHHHHHHHHHHH-TT--EEEEESSSEEEEEEEEGGG-TT--SPPPTTSEEEEE--

Organism: NCBI:txid320322